Protein AF-A0A8X7PJ16-F1 (afdb_monomer_lite)

Organism: Brassica carinata (NCBI:txid52824)

Secondary structure (DSSP, 8-state):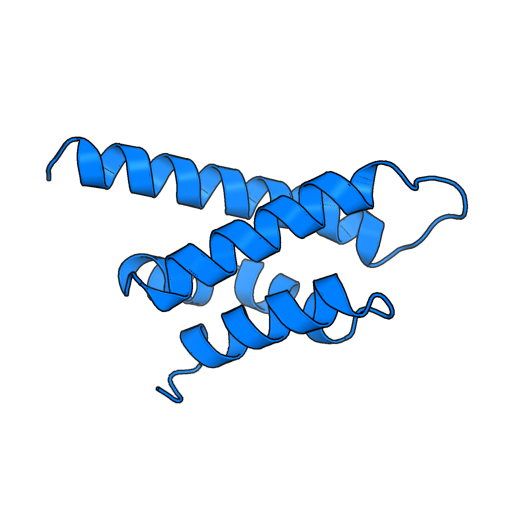
--HHHHHHHHHHHHHHHHHHHHHHHHTS--TT-TTSHHHHHHHHHHHHHHHHH-HHHHHHHHHSTHHHHHHHHTT-SSHHHHHHHHHHHHHHHT--

Sequence (96 aa):
MNLISHFAYFVMQTLLKLVSDCSAVALNPSKKETASESPLKVALFSLAKMCSNRQICRQFVKSSELFWVIARLNHSPETNIAHYASVIAAKVGGDS

pLDDT: mean 80.69, std 12.55, range [43.12, 93.0]

Foldseek 3Di:
DDPVVVVVVVLLVVLLVLLVVLLVCQLPPDPDDPPSVVSNLVSLVVLLVCLVVDPVSLVVCLPDPVLVSLVSQLPGPDPSSVVSSVSSNCSNVPVD

Structure (mmCIF, N/CA/C/O backbone):
data_AF-A0A8X7PJ16-F1
#
_entry.id   AF-A0A8X7PJ16-F1
#
loop_
_atom_site.group_PDB
_atom_site.id
_atom_site.type_symbol
_atom_site.label_atom_id
_atom_site.label_alt_id
_atom_site.label_comp_id
_atom_site.label_asym_id
_atom_site.label_entity_id
_atom_site.label_seq_id
_atom_site.pdbx_PDB_ins_code
_atom_site.Cartn_x
_atom_site.Cartn_y
_atom_site.Cartn_z
_atom_site.occupancy
_atom_site.B_iso_or_equiv
_atom_site.auth_seq_id
_atom_site.auth_comp_id
_atom_site.auth_asym_id
_atom_site.auth_atom_id
_atom_site.pdbx_PDB_model_num
ATOM 1 N N . MET A 1 1 ? 23.206 6.196 -13.247 1.00 56.59 1 MET A N 1
ATOM 2 C CA . MET A 1 1 ? 21.819 6.362 -12.742 1.00 56.59 1 MET A CA 1
ATOM 3 C C . MET A 1 1 ? 21.532 7.861 -12.657 1.00 56.59 1 MET A C 1
ATOM 5 O O . MET A 1 1 ? 22.391 8.576 -12.170 1.00 56.59 1 MET A O 1
ATOM 9 N N . ASN A 1 2 ? 20.415 8.354 -13.209 1.00 71.19 2 ASN A N 1
ATOM 10 C CA . ASN A 1 2 ? 20.105 9.796 -13.311 1.00 71.19 2 ASN A CA 1
ATOM 11 C C . ASN A 1 2 ? 19.488 10.331 -11.994 1.00 71.19 2 ASN A C 1
ATOM 13 O O . ASN A 1 2 ? 18.787 9.594 -11.299 1.00 71.19 2 ASN A O 1
ATOM 17 N N . LEU A 1 3 ? 19.712 11.609 -11.670 1.00 70.25 3 LEU A N 1
ATOM 18 C CA . LEU A 1 3 ? 19.135 12.351 -10.540 1.00 70.25 3 LEU A CA 1
ATOM 19 C C . LEU A 1 3 ? 17.607 12.190 -10.420 1.00 70.25 3 LEU A C 1
ATOM 21 O O . LEU A 1 3 ? 17.094 12.034 -9.315 1.00 70.25 3 LEU A O 1
ATOM 25 N N . ILE A 1 4 ? 16.884 12.128 -11.544 1.00 71.50 4 ILE A N 1
ATOM 26 C CA . ILE A 1 4 ? 15.425 11.894 -11.569 1.00 71.50 4 ILE A CA 1
ATOM 27 C C . ILE A 1 4 ? 15.064 10.523 -10.971 1.00 71.50 4 ILE A C 1
ATOM 29 O O . ILE A 1 4 ? 14.067 10.385 -10.259 1.00 71.50 4 ILE A O 1
ATOM 33 N N . SER A 1 5 ? 15.879 9.498 -11.232 1.00 73.00 5 SER A N 1
ATOM 34 C CA . SER A 1 5 ? 15.700 8.163 -10.655 1.00 73.00 5 SER A CA 1
ATOM 35 C C . SER A 1 5 ? 15.994 8.161 -9.155 1.00 73.00 5 SER A C 1
ATOM 37 O O . SER A 1 5 ? 15.293 7.484 -8.409 1.00 73.00 5 SER A O 1
ATOM 39 N N . HIS A 1 6 ? 16.983 8.942 -8.711 1.00 79.25 6 HIS A N 1
ATOM 40 C CA . HIS A 1 6 ? 17.348 9.055 -7.298 1.00 79.25 6 HIS A CA 1
ATOM 41 C C . HIS A 1 6 ? 16.275 9.795 -6.487 1.00 79.25 6 HIS A C 1
ATOM 43 O O . HIS A 1 6 ? 15.852 9.317 -5.437 1.00 79.25 6 HIS A O 1
ATOM 49 N N . PHE A 1 7 ? 15.750 10.901 -7.020 1.00 79.69 7 PHE A N 1
ATOM 50 C CA . PHE A 1 7 ? 14.634 11.617 -6.404 1.00 79.69 7 PHE A CA 1
ATOM 51 C C . PHE A 1 7 ? 13.375 10.745 -6.325 1.00 79.69 7 PHE A C 1
ATOM 53 O O . PHE A 1 7 ? 12.744 10.654 -5.277 1.00 79.69 7 PHE A O 1
ATOM 60 N N . ALA A 1 8 ? 13.035 10.032 -7.403 1.00 78.75 8 ALA A N 1
ATOM 61 C CA . ALA A 1 8 ? 11.893 9.122 -7.389 1.00 78.75 8 ALA A CA 1
ATOM 62 C C . ALA A 1 8 ? 12.061 7.971 -6.385 1.00 78.75 8 ALA A C 1
ATOM 64 O O . ALA A 1 8 ? 11.083 7.552 -5.773 1.00 78.75 8 ALA A O 1
ATOM 65 N N . TYR A 1 9 ? 13.284 7.471 -6.206 1.00 82.00 9 TYR A N 1
ATOM 66 C CA . TYR A 1 9 ? 13.593 6.469 -5.192 1.00 82.00 9 TYR A CA 1
ATOM 67 C C . TYR A 1 9 ? 13.419 7.016 -3.771 1.00 82.00 9 TYR A C 1
ATOM 69 O O . TYR A 1 9 ? 12.805 6.357 -2.936 1.00 82.00 9 TYR A O 1
ATOM 77 N N . PHE A 1 10 ? 13.883 8.239 -3.511 1.00 85.62 10 PHE A N 1
ATOM 78 C CA . PHE A 1 10 ? 13.678 8.899 -2.224 1.00 85.62 10 PHE A CA 1
ATOM 79 C C . PHE A 1 10 ? 12.187 9.071 -1.909 1.00 85.62 10 PHE A C 1
ATOM 81 O O . PHE A 1 10 ? 11.731 8.640 -0.855 1.00 85.62 10 PHE A O 1
ATOM 88 N N . VAL A 1 11 ? 11.404 9.591 -2.862 1.00 86.81 11 VAL A N 1
ATOM 89 C CA . VAL A 1 11 ? 9.948 9.751 -2.702 1.00 86.81 11 VAL A CA 1
ATOM 90 C C . VAL A 1 11 ? 9.275 8.410 -2.401 1.00 86.81 11 VAL A C 1
ATOM 92 O O . VAL A 1 11 ? 8.470 8.326 -1.478 1.00 86.81 11 VAL A O 1
ATOM 95 N N . MET A 1 12 ? 9.639 7.345 -3.122 1.00 86.75 12 MET A N 1
ATOM 96 C CA . MET A 1 12 ? 9.152 5.988 -2.850 1.00 86.75 12 MET A CA 1
ATOM 97 C C . MET A 1 12 ? 9.436 5.555 -1.411 1.00 86.75 12 MET A C 1
ATOM 99 O O . MET A 1 12 ? 8.521 5.127 -0.713 1.00 86.75 12 MET A O 1
ATOM 103 N N . GLN A 1 13 ? 10.685 5.677 -0.955 1.00 86.50 13 GLN A N 1
ATOM 104 C CA . GLN A 1 13 ? 11.058 5.288 0.404 1.00 86.50 13 GLN A CA 1
ATOM 105 C C . GLN A 1 13 ? 10.296 6.086 1.464 1.00 86.50 13 GLN A C 1
ATOM 107 O O . GLN A 1 13 ? 9.806 5.503 2.430 1.00 86.50 13 GLN A O 1
ATOM 112 N N . THR A 1 14 ? 10.155 7.400 1.277 1.00 90.12 14 THR A N 1
ATOM 113 C CA . THR A 1 14 ? 9.412 8.262 2.201 1.00 90.12 14 THR A CA 1
ATOM 114 C C . THR A 1 14 ? 7.940 7.867 2.277 1.00 90.12 14 THR A C 1
ATOM 116 O O . THR A 1 14 ? 7.408 7.720 3.376 1.00 90.12 14 THR A O 1
ATOM 119 N N . LEU A 1 15 ? 7.286 7.643 1.131 1.00 89.00 15 LEU A N 1
ATOM 120 C CA . LEU A 1 15 ? 5.884 7.219 1.085 1.00 89.00 15 LEU A CA 1
ATOM 121 C C . LEU A 1 15 ? 5.682 5.871 1.780 1.00 89.00 15 LEU A C 1
ATOM 123 O O . LEU A 1 15 ? 4.733 5.701 2.538 1.00 89.00 15 LEU A O 1
ATOM 127 N N . LEU A 1 16 ? 6.589 4.925 1.551 1.00 84.75 16 LEU A N 1
ATOM 128 C CA . LEU A 1 16 ? 6.536 3.602 2.164 1.00 84.75 16 LEU A CA 1
ATOM 129 C C . LEU A 1 16 ? 6.713 3.661 3.679 1.00 84.75 16 LEU A C 1
ATOM 131 O O . LEU A 1 16 ? 5.956 3.022 4.408 1.00 84.75 16 LEU A O 1
ATOM 135 N N . LYS A 1 17 ? 7.663 4.467 4.157 1.00 86.75 17 LYS A N 1
ATOM 136 C CA . LYS A 1 17 ? 7.854 4.686 5.590 1.00 86.75 17 LYS A CA 1
ATOM 137 C C . LYS A 1 17 ? 6.605 5.299 6.224 1.00 86.75 17 LYS A C 1
ATOM 139 O O . LYS A 1 17 ? 6.140 4.793 7.236 1.00 86.75 17 LYS A O 1
ATOM 144 N N . LEU A 1 18 ? 6.002 6.294 5.573 1.00 87.00 18 LEU A N 1
ATOM 145 C CA . LEU A 1 18 ? 4.76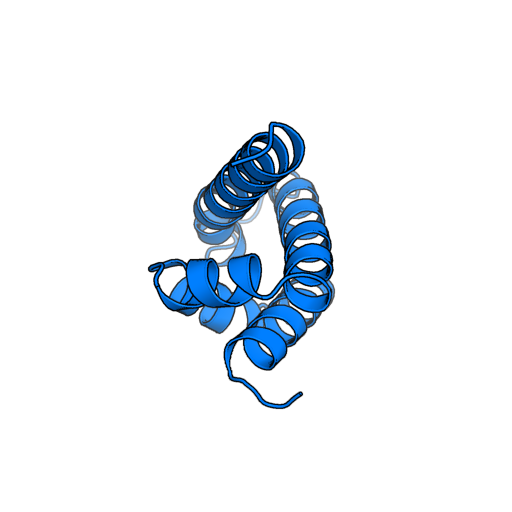4 6.915 6.047 1.00 87.00 18 LEU A CA 1
ATOM 146 C C . LEU A 1 18 ? 3.590 5.921 6.101 1.00 87.00 18 LEU A C 1
ATOM 148 O O . LEU A 1 18 ? 2.846 5.911 7.078 1.00 87.00 18 LEU A O 1
ATOM 152 N N . VAL A 1 19 ? 3.438 5.051 5.093 1.00 87.38 19 VAL A N 1
ATOM 153 C CA . VAL A 1 19 ? 2.429 3.976 5.123 1.00 87.38 19 VAL A CA 1
ATOM 154 C C . VAL A 1 19 ? 2.678 3.038 6.301 1.00 87.38 19 VAL A C 1
ATOM 156 O O . VAL A 1 19 ? 1.735 2.715 7.017 1.00 87.38 19 VAL A O 1
ATOM 159 N N . SER A 1 20 ? 3.926 2.625 6.529 1.00 85.31 20 SER A N 1
ATOM 160 C CA . SER A 1 20 ? 4.284 1.766 7.661 1.00 85.31 20 SER A CA 1
ATOM 161 C C . SER A 1 20 ? 3.921 2.421 8.995 1.00 85.31 20 SER A C 1
ATOM 163 O O . SER A 1 20 ? 3.173 1.834 9.778 1.00 85.31 20 SER A O 1
ATOM 165 N N . ASP A 1 21 ? 4.371 3.657 9.212 1.00 84.25 21 ASP A N 1
ATOM 166 C CA . ASP A 1 21 ? 4.194 4.387 10.468 1.00 84.25 21 ASP A CA 1
ATOM 167 C C . ASP A 1 21 ? 2.703 4.659 10.763 1.00 84.25 21 ASP A C 1
ATOM 169 O O . ASP A 1 21 ? 2.244 4.469 11.889 1.00 84.25 21 ASP A O 1
ATOM 173 N N . CYS A 1 22 ? 1.904 5.021 9.749 1.00 82.19 22 CYS A N 1
ATOM 174 C CA . CYS A 1 22 ? 0.473 5.299 9.927 1.00 82.19 22 CYS A CA 1
ATOM 175 C C . CYS A 1 22 ? -0.421 4.044 9.901 1.00 82.19 22 CYS A C 1
ATOM 177 O O . CYS A 1 22 ? -1.540 4.079 10.418 1.00 82.19 22 CYS A O 1
ATOM 179 N N . SER A 1 23 ? 0.035 2.926 9.325 1.00 78.19 23 SER A N 1
ATOM 180 C CA . SER A 1 23 ? -0.769 1.695 9.240 1.00 78.19 23 SER A CA 1
ATOM 181 C C . SER A 1 23 ? -1.083 1.092 10.608 1.00 78.19 23 SER A C 1
ATOM 183 O O . SER A 1 23 ? -2.178 0.567 10.799 1.00 78.19 23 SER A O 1
ATOM 185 N N . ALA A 1 24 ? -0.171 1.206 11.579 1.00 74.88 24 ALA A N 1
ATOM 186 C CA . ALA A 1 24 ? -0.390 0.717 12.939 1.00 74.88 24 ALA A CA 1
ATOM 187 C C . ALA A 1 24 ? -1.592 1.401 13.610 1.00 74.88 24 ALA A C 1
ATOM 189 O O . ALA A 1 24 ? -2.341 0.746 14.338 1.00 74.88 24 ALA A O 1
ATOM 190 N N . VAL A 1 25 ? -1.793 2.689 13.309 1.00 69.44 25 VAL A N 1
ATOM 191 C CA . VAL A 1 25 ? -2.907 3.505 13.809 1.00 69.44 25 VAL A CA 1
ATOM 192 C C . VAL A 1 25 ? -4.200 3.174 13.063 1.00 69.44 25 VAL A C 1
ATOM 194 O O . VAL A 1 25 ? -5.228 2.942 13.688 1.00 69.44 25 VAL A O 1
ATOM 197 N N . ALA A 1 26 ? -4.149 3.060 11.732 1.00 67.25 26 ALA A N 1
ATOM 198 C CA . ALA A 1 26 ? -5.325 2.711 10.929 1.00 67.25 26 ALA A CA 1
ATOM 199 C C . ALA A 1 26 ? -5.850 1.288 11.203 1.00 67.25 26 ALA A C 1
ATOM 201 O O . ALA A 1 26 ? -7.051 1.041 11.128 1.00 67.25 26 ALA A O 1
ATOM 202 N N . LEU A 1 27 ? -4.958 0.344 11.522 1.00 65.56 27 LEU A N 1
ATOM 203 C CA . LEU A 1 27 ? -5.310 -1.045 11.836 1.00 65.56 27 LEU A CA 1
ATOM 204 C C . LEU A 1 27 ? -5.724 -1.247 13.303 1.00 65.56 27 LEU A C 1
ATOM 206 O O . LEU A 1 27 ? -6.280 -2.294 13.625 1.00 65.56 27 LEU A O 1
ATOM 210 N N . ASN A 1 28 ? -5.483 -0.264 14.176 1.00 66.69 28 ASN A N 1
ATOM 211 C CA . ASN A 1 28 ? -5.925 -0.261 15.571 1.00 66.69 28 ASN A CA 1
ATOM 212 C C . ASN A 1 28 ? -6.592 1.084 15.891 1.00 66.69 28 ASN A C 1
ATOM 214 O O . ASN A 1 28 ? -5.955 1.956 16.489 1.00 66.69 28 ASN A O 1
ATOM 218 N N . PRO A 1 29 ? -7.868 1.275 15.511 1.00 58.12 29 PRO A N 1
ATOM 219 C CA . PRO A 1 29 ? -8.566 2.530 15.742 1.00 58.12 29 PRO A CA 1
ATOM 220 C C . PRO A 1 29 ? -8.861 2.706 17.240 1.00 58.12 29 PRO A C 1
ATOM 222 O O . PRO A 1 29 ? -9.938 2.369 17.734 1.00 58.12 29 PRO A O 1
ATOM 225 N N . SER A 1 30 ? -7.898 3.233 18.000 1.00 56.81 30 SER A N 1
ATOM 226 C CA . SER A 1 30 ? -8.177 3.775 19.329 1.00 56.81 30 SER A CA 1
ATOM 227 C C . SER A 1 30 ? -8.915 5.103 19.149 1.00 56.81 30 SER A C 1
ATOM 229 O O . SER A 1 30 ? -8.527 5.932 18.329 1.00 56.81 30 SER A O 1
ATOM 231 N N . LYS A 1 31 ? -10.027 5.266 19.873 1.00 54.12 31 LYS A N 1
ATOM 232 C CA . LYS A 1 31 ? -11.202 6.125 19.597 1.00 54.12 31 LYS A CA 1
ATOM 233 C C . LYS A 1 31 ? -11.004 7.650 19.397 1.00 54.12 31 LYS A C 1
ATOM 235 O O . LYS A 1 31 ? -11.971 8.384 19.583 1.00 54.12 31 LYS A O 1
ATOM 240 N N . LYS A 1 32 ? -9.828 8.188 19.055 1.00 50.53 32 LYS A N 1
ATOM 241 C CA . LYS A 1 32 ? -9.617 9.649 19.083 1.00 50.53 32 LYS A CA 1
ATOM 242 C C . LYS A 1 32 ? -8.671 10.287 18.066 1.00 50.53 32 LYS A C 1
ATOM 244 O O . LYS A 1 32 ? -8.396 11.471 18.228 1.00 50.53 32 LYS A O 1
ATOM 249 N N . GLU A 1 33 ? -8.215 9.600 17.021 1.00 50.72 33 GLU A N 1
ATOM 250 C CA . GLU A 1 33 ? -7.228 10.207 16.114 1.00 50.72 33 GLU A CA 1
ATOM 251 C C . GLU A 1 33 ? -7.664 10.223 14.647 1.00 50.72 33 GLU A C 1
ATOM 253 O O . GLU A 1 33 ? -7.249 9.415 13.828 1.00 50.72 33 GLU A O 1
ATOM 258 N N . THR A 1 34 ? -8.473 11.224 14.304 1.00 52.88 34 THR A N 1
ATOM 259 C CA . THR A 1 34 ? -8.839 11.597 12.926 1.00 52.88 34 THR A CA 1
ATOM 260 C C . THR A 1 34 ? -7.682 12.247 12.142 1.00 52.88 34 THR A C 1
ATOM 262 O O . THR A 1 34 ? -7.839 12.583 10.970 1.00 52.88 34 THR A O 1
ATOM 265 N N . ALA A 1 35 ? -6.507 12.434 12.760 1.00 50.56 35 ALA A N 1
ATOM 266 C CA . ALA A 1 35 ? -5.359 13.124 12.164 1.00 50.56 35 ALA A CA 1
ATOM 267 C C . ALA A 1 35 ? -4.440 12.211 11.326 1.00 50.56 35 ALA A C 1
ATOM 269 O O . ALA A 1 35 ? -3.841 12.677 10.357 1.00 50.56 35 ALA A O 1
ATOM 270 N N . SER A 1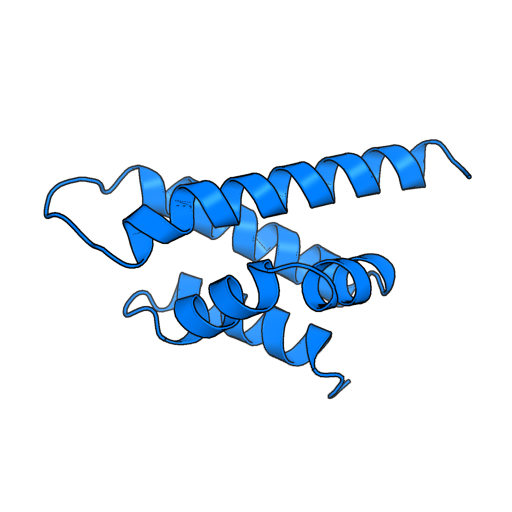 36 ? -4.347 10.916 11.649 1.00 52.34 36 SER A N 1
ATOM 271 C CA . SER A 1 36 ? -3.481 9.942 10.954 1.00 52.34 36 SER A CA 1
ATOM 272 C C . SER A 1 36 ? -4.077 9.415 9.639 1.00 52.34 36 SER A C 1
ATOM 274 O O . SER A 1 36 ? -3.361 8.896 8.778 1.00 52.34 36 SER A O 1
ATOM 276 N N . GLU A 1 37 ? -5.382 9.609 9.439 1.00 57.62 37 GLU A N 1
ATOM 277 C CA . GLU A 1 37 ? -6.101 9.148 8.253 1.00 57.62 37 GLU A CA 1
ATOM 278 C C . GLU A 1 37 ? -5.752 9.956 6.994 1.00 57.62 37 GLU A C 1
ATOM 280 O O . GLU A 1 37 ? -5.726 9.405 5.893 1.00 57.62 37 GLU A O 1
ATOM 285 N N . SER A 1 38 ? -5.463 11.256 7.135 1.00 74.06 38 SER A N 1
ATOM 286 C CA . SER A 1 38 ? -5.148 12.134 5.998 1.00 74.06 38 SER A CA 1
ATOM 287 C C . SER A 1 38 ? -3.759 11.839 5.394 1.00 74.06 38 SER A C 1
ATOM 289 O O . SER A 1 38 ? -3.670 11.645 4.178 1.00 74.06 38 SER A O 1
ATOM 291 N N . PRO A 1 39 ? -2.681 11.683 6.196 1.00 81.56 39 PRO A N 1
ATOM 292 C CA . PRO A 1 39 ? -1.357 11.316 5.686 1.00 81.56 39 PRO A CA 1
ATOM 293 C C . PRO A 1 39 ? -1.305 9.921 5.055 1.00 81.56 39 PRO A C 1
ATOM 295 O O . PRO A 1 39 ? -0.719 9.763 3.985 1.00 81.56 39 PRO A O 1
ATOM 298 N N . LEU A 1 40 ? -1.954 8.917 5.664 1.00 86.12 40 LEU A N 1
ATOM 299 C CA . LEU A 1 40 ? -1.969 7.554 5.125 1.00 86.12 40 LEU A CA 1
ATOM 300 C C . LEU A 1 40 ? -2.687 7.489 3.773 1.00 86.12 40 LEU A C 1
ATOM 302 O O . LEU A 1 40 ? -2.178 6.876 2.835 1.00 86.12 40 LEU A O 1
ATOM 306 N N . LYS A 1 41 ? -3.839 8.160 3.644 1.00 86.81 41 LYS A N 1
ATOM 307 C CA . LYS A 1 41 ? -4.583 8.231 2.378 1.00 86.81 41 LYS A CA 1
ATOM 308 C C . LYS A 1 41 ? -3.762 8.897 1.277 1.00 86.81 41 LYS A C 1
ATOM 310 O O . LYS A 1 41 ? -3.691 8.360 0.172 1.00 86.81 41 LYS A O 1
ATOM 315 N N . VAL A 1 42 ? -3.092 10.014 1.575 1.00 88.88 42 VAL A N 1
ATOM 316 C CA . VAL A 1 42 ? -2.199 10.690 0.617 1.00 88.88 42 VAL A CA 1
ATOM 317 C C . VAL A 1 42 ? -1.028 9.788 0.225 1.00 88.88 42 VAL A C 1
ATOM 319 O O . VAL A 1 42 ? -0.680 9.712 -0.958 1.00 88.88 42 VAL A O 1
ATOM 322 N N . ALA A 1 43 ? -0.448 9.067 1.187 1.00 91.69 43 ALA A N 1
ATOM 323 C CA . ALA A 1 43 ? 0.659 8.157 0.934 1.00 91.69 43 ALA A CA 1
ATOM 324 C C . ALA A 1 43 ? 0.244 6.992 0.025 1.00 91.69 43 ALA A C 1
ATOM 326 O O . ALA A 1 43 ? 0.903 6.731 -0.982 1.00 91.69 43 ALA A O 1
ATOM 327 N N . LEU A 1 44 ? -0.884 6.344 0.331 1.00 91.38 44 LEU A N 1
ATOM 328 C CA . LEU A 1 44 ? -1.437 5.240 -0.456 1.00 91.38 44 LEU A CA 1
ATOM 329 C C . LEU A 1 44 ? -1.849 5.686 -1.860 1.00 91.38 44 LEU A C 1
ATOM 331 O O . LEU A 1 44 ? -1.494 5.021 -2.831 1.00 91.38 44 LEU A O 1
ATOM 335 N N . PHE A 1 45 ? -2.528 6.828 -1.992 1.00 91.25 45 PHE A N 1
ATOM 336 C CA . PHE A 1 45 ? -2.873 7.397 -3.296 1.00 91.25 45 PHE A CA 1
ATOM 337 C C . PHE A 1 45 ? -1.620 7.636 -4.150 1.00 91.25 45 PHE A C 1
ATOM 339 O O . PHE A 1 45 ? -1.546 7.206 -5.307 1.00 91.25 45 PHE A O 1
ATOM 346 N N . SER A 1 46 ? -0.608 8.282 -3.566 1.00 92.19 46 SER A N 1
ATOM 347 C CA . SER A 1 46 ? 0.645 8.595 -4.256 1.00 92.19 46 SER A CA 1
ATOM 348 C C . SER A 1 46 ? 1.385 7.319 -4.664 1.00 92.19 46 SER A C 1
ATOM 350 O O . SER A 1 46 ? 1.806 7.181 -5.815 1.00 92.19 46 SER A O 1
ATOM 352 N N . LEU A 1 47 ? 1.476 6.343 -3.758 1.00 91.00 47 LEU A N 1
ATOM 353 C CA . LEU A 1 47 ? 2.127 5.060 -4.008 1.00 91.00 47 LEU A CA 1
ATOM 354 C C . LEU A 1 47 ? 1.397 4.248 -5.089 1.00 91.00 47 LEU A C 1
ATOM 3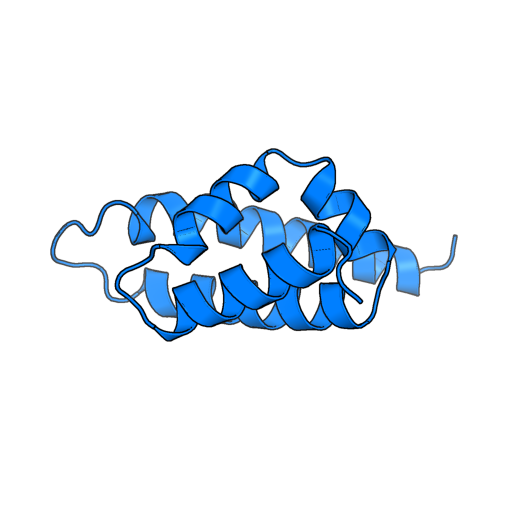56 O O . LEU A 1 47 ? 2.043 3.706 -5.986 1.00 91.00 47 LEU A O 1
ATOM 360 N N . ALA A 1 48 ? 0.061 4.236 -5.085 1.00 91.62 48 ALA A N 1
ATOM 361 C CA . ALA A 1 48 ? -0.752 3.605 -6.125 1.00 91.62 48 ALA A CA 1
ATOM 362 C C . ALA A 1 48 ? -0.468 4.204 -7.512 1.00 91.62 48 ALA A C 1
ATOM 364 O O . ALA A 1 48 ? -0.297 3.473 -8.496 1.00 91.62 48 ALA A O 1
ATOM 365 N N . LYS A 1 49 ? -0.342 5.536 -7.605 1.00 91.06 49 LYS A N 1
ATOM 366 C CA . LYS A 1 49 ? 0.029 6.219 -8.854 1.00 91.06 49 LYS A CA 1
ATOM 367 C C . LYS A 1 49 ? 1.447 5.874 -9.291 1.00 91.06 49 LYS A C 1
ATOM 369 O O . LYS A 1 49 ? 1.666 5.616 -10.476 1.00 91.06 49 LYS A O 1
ATOM 374 N N . MET A 1 50 ? 2.403 5.801 -8.369 1.00 89.31 50 MET A N 1
ATOM 375 C CA . MET A 1 50 ? 3.768 5.389 -8.704 1.00 89.31 50 MET A CA 1
ATOM 376 C C . MET A 1 50 ? 3.824 3.936 -9.193 1.00 89.31 50 MET A C 1
ATOM 378 O O . MET A 1 50 ? 4.461 3.667 -10.210 1.00 89.31 50 MET A O 1
ATOM 382 N N . CYS A 1 51 ? 3.106 3.017 -8.546 1.00 90.31 51 CYS A N 1
ATOM 383 C CA . CYS A 1 51 ? 3.097 1.595 -8.904 1.00 90.31 51 CYS A CA 1
ATOM 384 C C . CYS A 1 51 ? 2.311 1.289 -10.180 1.00 90.31 51 CYS A C 1
ATOM 386 O O . CYS A 1 51 ? 2.625 0.318 -10.870 1.00 90.31 51 CYS A O 1
ATOM 388 N N . SER A 1 52 ? 1.372 2.157 -10.555 1.00 88.44 52 SER A N 1
ATOM 389 C CA . SER A 1 52 ? 0.721 2.108 -11.868 1.00 88.44 52 SER A CA 1
ATOM 390 C C . SER A 1 52 ? 1.697 2.446 -12.999 1.00 88.44 52 SER A C 1
ATOM 392 O O . SER A 1 52 ? 1.689 1.791 -14.035 1.00 88.44 52 SER A O 1
ATOM 394 N N . ASN A 1 53 ? 2.584 3.423 -12.788 1.00 85.62 53 ASN A N 1
ATOM 395 C CA . ASN A 1 53 ? 3.435 3.966 -13.852 1.00 85.62 53 ASN A CA 1
ATOM 396 C C . ASN A 1 53 ? 4.859 3.391 -13.885 1.00 85.62 53 ASN A C 1
ATOM 398 O O . ASN A 1 53 ? 5.555 3.539 -14.887 1.00 85.62 53 ASN A O 1
ATOM 402 N N . ARG A 1 54 ? 5.345 2.783 -12.794 1.00 84.12 54 ARG A N 1
ATOM 403 C CA . ARG A 1 54 ? 6.764 2.420 -12.658 1.00 84.12 54 ARG A CA 1
ATOM 404 C C . ARG A 1 54 ? 6.957 0.993 -12.154 1.00 84.12 54 ARG A C 1
ATOM 406 O O . ARG A 1 54 ? 6.614 0.674 -11.019 1.00 84.12 54 ARG A O 1
ATOM 413 N N . GLN A 1 55 ? 7.634 0.166 -12.954 1.00 84.69 55 GLN A N 1
ATOM 414 C CA . GLN A 1 55 ? 7.993 -1.211 -12.584 1.00 84.69 55 GLN A CA 1
ATOM 415 C C . GLN A 1 55 ? 8.853 -1.282 -11.314 1.00 84.69 55 GLN A C 1
ATOM 417 O O . GLN A 1 55 ? 8.680 -2.191 -10.505 1.00 84.69 55 GLN A O 1
ATOM 422 N N . ILE A 1 56 ? 9.740 -0.305 -11.107 1.00 84.25 56 ILE A N 1
ATOM 423 C CA . ILE A 1 56 ? 10.594 -0.254 -9.914 1.00 84.25 56 ILE A CA 1
ATOM 424 C C . ILE A 1 56 ? 9.780 -0.094 -8.622 1.00 84.25 56 ILE A C 1
ATOM 426 O O . ILE A 1 56 ? 10.151 -0.671 -7.608 1.00 84.25 56 ILE A O 1
ATOM 430 N N . CYS A 1 57 ? 8.633 0.602 -8.667 1.00 89.00 57 CYS A N 1
ATOM 431 C CA . CYS A 1 57 ? 7.722 0.697 -7.522 1.00 89.00 57 CYS A CA 1
ATOM 432 C C . CYS A 1 57 ? 7.174 -0.679 -7.154 1.00 89.00 57 CYS A C 1
ATOM 434 O O . CYS A 1 57 ? 7.254 -1.089 -5.999 1.00 89.00 57 CYS A O 1
ATOM 436 N N . ARG A 1 58 ? 6.691 -1.424 -8.157 1.00 88.88 58 ARG A N 1
ATOM 437 C CA . ARG A 1 58 ? 6.109 -2.755 -7.960 1.00 88.88 58 ARG A CA 1
ATOM 438 C C . ARG A 1 58 ? 7.107 -3.729 -7.342 1.00 88.88 58 ARG A C 1
ATOM 440 O O . ARG A 1 58 ? 6.773 -4.409 -6.379 1.00 88.88 58 ARG A O 1
ATOM 447 N N . GLN A 1 59 ? 8.332 -3.759 -7.870 1.00 87.44 59 GLN A N 1
ATOM 448 C CA . GLN A 1 59 ? 9.393 -4.632 -7.360 1.00 87.44 59 GLN A CA 1
ATOM 449 C C . GLN A 1 59 ? 9.771 -4.277 -5.921 1.00 87.44 59 GLN A C 1
ATOM 451 O O . GLN A 1 59 ? 9.860 -5.165 -5.082 1.00 87.44 59 GLN A O 1
ATOM 456 N N . PHE A 1 60 ? 9.910 -2.984 -5.619 1.00 86.06 60 PHE A N 1
ATOM 457 C CA . PHE A 1 60 ? 10.291 -2.533 -4.285 1.00 86.06 60 PHE A CA 1
ATOM 458 C C . PHE A 1 60 ? 9.222 -2.850 -3.230 1.00 86.06 60 PHE A C 1
ATOM 460 O O . PHE A 1 60 ? 9.552 -3.327 -2.145 1.00 86.06 60 PHE A O 1
ATOM 467 N N . VAL A 1 61 ? 7.939 -2.644 -3.555 1.00 87.62 61 VAL A N 1
ATOM 468 C CA . VAL A 1 61 ? 6.827 -3.030 -2.669 1.00 87.62 61 VAL A CA 1
ATOM 469 C C . VAL A 1 61 ? 6.804 -4.545 -2.467 1.00 87.62 61 VAL A C 1
ATOM 471 O O . VAL A 1 61 ? 6.659 -4.991 -1.335 1.00 87.62 61 VAL A O 1
ATOM 474 N N . LYS A 1 62 ? 7.002 -5.335 -3.533 1.00 88.50 62 LYS A N 1
ATOM 475 C CA . LYS A 1 62 ? 7.013 -6.806 -3.469 1.00 88.50 62 LYS A CA 1
ATOM 476 C C . LYS A 1 62 ? 8.134 -7.362 -2.590 1.00 88.50 62 LYS A C 1
ATOM 478 O O . LYS A 1 62 ? 7.922 -8.347 -1.895 1.00 88.50 62 LYS A O 1
ATOM 483 N N . SER A 1 63 ? 9.318 -6.752 -2.637 1.00 85.19 63 SER A N 1
ATOM 484 C CA . SER A 1 63 ? 10.477 -7.164 -1.833 1.00 85.19 63 SER A CA 1
ATOM 485 C C . SER A 1 63 ? 10.437 -6.666 -0.387 1.00 85.19 63 SER A C 1
ATOM 487 O O . SER A 1 63 ? 11.288 -7.048 0.409 1.00 85.19 63 SER A O 1
ATOM 489 N N . SER A 1 64 ? 9.507 -5.769 -0.056 1.00 83.50 64 SER A N 1
ATOM 490 C CA . SER A 1 64 ? 9.412 -5.141 1.259 1.00 83.50 64 SER A CA 1
ATOM 491 C C . SER A 1 64 ? 8.359 -5.830 2.127 1.00 83.50 64 SER A C 1
ATOM 493 O O . SER A 1 64 ? 7.333 -6.298 1.636 1.00 83.50 64 SER A O 1
ATOM 495 N N . GLU A 1 65 ? 8.554 -5.793 3.446 1.00 80.94 65 GLU A N 1
ATOM 496 C CA . GLU A 1 65 ? 7.545 -6.207 4.433 1.00 80.94 65 GLU A CA 1
ATOM 497 C C . GLU A 1 65 ? 6.230 -5.414 4.309 1.00 80.94 65 GLU A C 1
ATOM 499 O O . GLU A 1 65 ? 5.170 -5.870 4.742 1.00 80.94 65 GLU A O 1
ATOM 504 N N . LEU A 1 66 ? 6.268 -4.260 3.631 1.00 81.69 66 LEU A N 1
ATOM 505 C CA . LEU A 1 66 ? 5.087 -3.477 3.282 1.00 81.69 66 LEU A CA 1
ATOM 506 C C . LEU A 1 66 ? 4.076 -4.223 2.421 1.00 81.69 66 LEU A C 1
ATOM 508 O O . LEU A 1 66 ? 2.904 -3.860 2.466 1.00 81.69 66 LEU A O 1
ATOM 512 N N . PHE A 1 67 ? 4.469 -5.254 1.671 1.00 85.62 67 PHE A N 1
ATOM 513 C CA . PHE A 1 67 ? 3.504 -6.065 0.932 1.00 85.62 67 PHE A CA 1
ATOM 514 C C . PHE A 1 67 ? 2.406 -6.612 1.860 1.00 85.62 67 PHE A C 1
ATOM 516 O O . PHE A 1 67 ? 1.217 -6.495 1.561 1.00 85.62 67 PHE A O 1
ATOM 523 N N . TRP A 1 68 ? 2.795 -7.108 3.038 1.00 85.88 68 TRP A N 1
ATOM 524 C CA . TRP A 1 68 ? 1.860 -7.606 4.046 1.00 85.88 68 TRP A CA 1
ATOM 525 C C . TRP A 1 68 ? 1.032 -6.487 4.678 1.00 85.88 68 TRP A C 1
ATOM 527 O O . TRP A 1 68 ? -0.154 -6.670 4.945 1.00 85.88 68 TRP A O 1
ATOM 537 N N . VAL A 1 69 ? 1.626 -5.309 4.877 1.00 88.88 69 VAL A N 1
ATOM 538 C CA . VAL A 1 69 ? 0.910 -4.128 5.385 1.00 88.88 69 VAL A CA 1
ATOM 539 C C . VAL A 1 69 ? -0.169 -3.682 4.398 1.00 88.88 69 VAL A C 1
ATOM 541 O O . VAL A 1 69 ? -1.314 -3.485 4.795 1.00 88.88 69 VAL A O 1
ATOM 544 N N . ILE A 1 70 ? 0.159 -3.588 3.107 1.00 89.50 70 ILE A N 1
ATOM 545 C CA . ILE A 1 70 ? -0.794 -3.257 2.041 1.00 89.50 70 ILE A CA 1
ATOM 546 C C . ILE A 1 70 ? -1.906 -4.309 1.963 1.00 89.50 70 ILE A C 1
ATOM 548 O O . ILE A 1 70 ? -3.078 -3.945 1.892 1.00 89.50 70 ILE A O 1
ATOM 552 N N . ALA A 1 71 ? -1.573 -5.601 2.052 1.00 88.50 71 ALA A N 1
ATOM 553 C CA . ALA A 1 71 ? -2.571 -6.669 2.078 1.00 88.50 71 ALA A CA 1
ATOM 554 C C . ALA A 1 71 ? -3.545 -6.527 3.262 1.00 88.50 71 ALA A C 1
ATOM 556 O O . ALA A 1 71 ? -4.748 -6.702 3.094 1.00 88.50 71 ALA A O 1
ATOM 557 N N . ARG A 1 72 ? -3.058 -6.139 4.448 1.00 88.88 72 ARG A N 1
ATOM 558 C CA . ARG A 1 72 ? -3.916 -5.865 5.613 1.00 88.88 72 ARG A CA 1
ATOM 559 C C . ARG A 1 72 ? -4.780 -4.620 5.425 1.00 88.88 72 ARG A C 1
ATOM 561 O O . ARG A 1 72 ? -5.962 -4.652 5.751 1.00 88.88 72 ARG A O 1
ATOM 568 N N . LEU A 1 73 ? -4.215 -3.541 4.881 1.00 88.88 73 LEU A N 1
ATOM 569 C CA . LEU A 1 73 ? -4.943 -2.296 4.608 1.00 88.88 73 LEU A CA 1
ATOM 570 C C . LEU A 1 73 ? -6.051 -2.478 3.560 1.00 88.88 73 LEU A C 1
ATOM 572 O O . LEU A 1 73 ? -7.045 -1.761 3.612 1.00 88.88 73 LEU A O 1
ATOM 576 N N . ASN A 1 74 ? -5.934 -3.465 2.668 1.00 88.62 74 ASN A N 1
ATOM 577 C CA . ASN A 1 74 ? -6.992 -3.844 1.726 1.00 88.62 74 ASN A CA 1
ATOM 578 C C . ASN A 1 74 ? -8.294 -4.285 2.425 1.00 88.62 74 ASN A C 1
ATOM 580 O O . ASN A 1 74 ? -9.374 -4.178 1.856 1.00 88.62 74 ASN A O 1
ATOM 584 N N . HIS A 1 75 ? -8.199 -4.750 3.672 1.00 86.25 75 HIS A N 1
ATOM 585 C CA . HIS A 1 75 ? -9.342 -5.122 4.509 1.00 86.25 75 HIS A CA 1
ATOM 586 C C . HIS A 1 75 ? -9.735 -4.022 5.509 1.00 86.25 75 HIS A C 1
ATOM 588 O O . HIS A 1 75 ? -10.474 -4.285 6.457 1.00 86.25 75 HIS A O 1
ATOM 594 N N . SER A 1 76 ? -9.226 -2.797 5.338 1.00 83.94 76 SER A N 1
ATOM 595 C CA . SER A 1 76 ? -9.597 -1.668 6.190 1.00 83.94 76 SER A CA 1
ATOM 596 C C . SER A 1 76 ? -11.104 -1.383 6.092 1.00 83.94 76 SER A C 1
ATOM 598 O O . SER A 1 76 ? -11.663 -1.446 4.996 1.00 83.94 76 SER A O 1
ATOM 600 N N . PRO A 1 77 ? -11.773 -1.020 7.203 1.00 79.56 77 PRO A N 1
ATOM 601 C CA . PRO A 1 77 ? -13.161 -0.563 7.165 1.00 79.56 77 PRO A CA 1
ATOM 602 C C . PRO A 1 77 ? -13.323 0.806 6.480 1.00 79.56 77 PRO A C 1
ATOM 604 O O . PRO A 1 77 ? -14.447 1.210 6.194 1.00 79.56 77 PRO A O 1
ATOM 607 N N . GLU A 1 78 ? -12.228 1.532 6.221 1.00 84.00 78 GLU A N 1
ATOM 608 C CA . GLU A 1 78 ? -12.258 2.797 5.486 1.00 84.00 78 GLU A CA 1
ATOM 609 C C . GLU A 1 78 ? -12.097 2.540 3.982 1.00 84.00 78 GLU A C 1
ATOM 611 O O . GLU A 1 78 ? -11.089 2.005 3.509 1.00 84.00 78 GLU A O 1
ATOM 616 N N . THR A 1 79 ? -13.119 2.932 3.221 1.00 84.56 79 THR A N 1
ATOM 617 C CA . THR A 1 79 ? -13.268 2.586 1.803 1.00 84.56 79 THR A CA 1
ATOM 618 C C . THR A 1 79 ? -12.124 3.088 0.921 1.00 84.56 79 THR A C 1
ATOM 620 O O . THR A 1 79 ? -11.725 2.390 -0.009 1.00 84.56 79 THR A O 1
ATOM 623 N N . ASN A 1 80 ? -11.574 4.278 1.182 1.00 87.75 80 ASN A N 1
ATOM 624 C CA . ASN A 1 80 ? -10.508 4.847 0.354 1.00 87.75 80 ASN A CA 1
ATOM 625 C C . ASN A 1 80 ? -9.170 4.149 0.613 1.00 87.75 80 ASN A C 1
ATOM 627 O O . ASN A 1 80 ? -8.433 3.865 -0.330 1.00 87.75 80 ASN A O 1
ATOM 631 N N . ILE A 1 81 ? -8.862 3.849 1.878 1.00 89.56 81 ILE A N 1
ATOM 632 C CA . ILE A 1 81 ? -7.675 3.085 2.275 1.00 89.56 81 ILE A CA 1
ATOM 633 C C . ILE A 1 81 ? -7.720 1.702 1.627 1.00 89.56 81 ILE A C 1
ATOM 635 O O . ILE A 1 81 ? -6.762 1.327 0.945 1.00 89.56 81 ILE A O 1
ATOM 639 N N . ALA A 1 82 ? -8.840 0.987 1.775 1.00 89.94 82 ALA A N 1
ATOM 640 C CA . ALA A 1 82 ? -9.034 -0.323 1.161 1.00 89.94 82 ALA A CA 1
ATOM 641 C C . ALA A 1 82 ? -8.899 -0.255 -0.369 1.00 89.94 82 ALA A C 1
ATOM 643 O O . ALA A 1 82 ? -8.163 -1.040 -0.965 1.00 89.94 82 ALA A O 1
ATOM 644 N N . HIS A 1 83 ? -9.522 0.742 -1.007 1.00 92.31 83 HIS A N 1
ATOM 645 C CA . HIS A 1 83 ? -9.440 0.943 -2.453 1.00 92.31 83 HIS A CA 1
ATOM 646 C C . HIS A 1 83 ? -7.997 1.144 -2.942 1.00 92.31 83 HIS A C 1
ATOM 648 O O . HIS A 1 83 ? -7.548 0.439 -3.848 1.00 92.31 83 HIS A O 1
ATOM 654 N N . TYR A 1 84 ? -7.239 2.071 -2.348 1.00 92.25 84 TYR A N 1
ATOM 655 C CA . TYR A 1 84 ? -5.862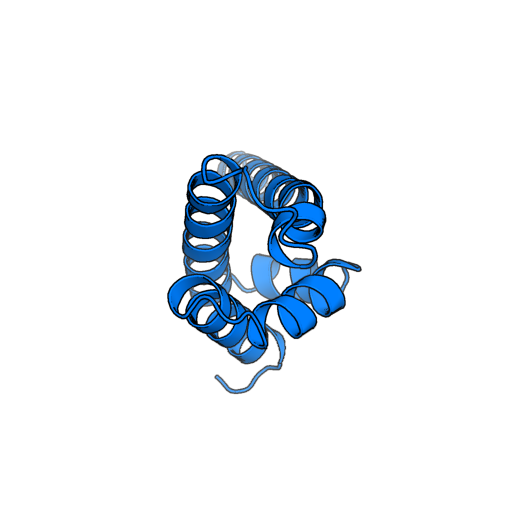 2.322 -2.782 1.00 92.25 84 TYR A CA 1
ATOM 656 C C . TYR A 1 84 ? -4.937 1.135 -2.506 1.00 92.25 84 TYR A C 1
ATOM 658 O O . TYR A 1 84 ? -4.092 0.815 -3.346 1.00 92.25 84 TYR A O 1
ATOM 666 N N . ALA A 1 85 ? -5.113 0.455 -1.371 1.00 91.88 85 ALA A N 1
ATOM 667 C CA . ALA A 1 85 ? -4.366 -0.755 -1.051 1.00 91.88 85 ALA A CA 1
ATOM 668 C C . ALA A 1 85 ? -4.638 -1.877 -2.069 1.00 91.88 85 ALA A C 1
ATOM 670 O O . ALA A 1 85 ? -3.689 -2.494 -2.556 1.00 91.88 85 ALA A O 1
ATOM 671 N N . SER A 1 86 ? -5.900 -2.071 -2.466 1.00 93.00 86 SER A N 1
ATOM 672 C CA . SER A 1 86 ? -6.299 -3.008 -3.523 1.00 93.00 86 SER A CA 1
ATOM 673 C C . SER A 1 86 ? -5.594 -2.716 -4.848 1.00 93.00 86 SER A C 1
ATOM 675 O O . SER A 1 86 ? -4.993 -3.605 -5.453 1.00 93.00 86 SER A O 1
ATOM 677 N N . VAL A 1 87 ? -5.580 -1.445 -5.271 1.00 92.75 87 VAL A N 1
ATOM 678 C CA . VAL A 1 87 ? -4.904 -1.016 -6.506 1.00 92.75 87 VAL A CA 1
ATOM 679 C C . VAL A 1 87 ? -3.408 -1.329 -6.456 1.00 92.75 87 VAL A C 1
ATOM 681 O O . VAL A 1 87 ? -2.855 -1.842 -7.429 1.00 92.75 87 VAL A O 1
ATOM 684 N N . ILE A 1 88 ? -2.740 -1.050 -5.332 1.00 92.12 88 ILE A N 1
ATOM 685 C CA . ILE A 1 88 ? -1.315 -1.3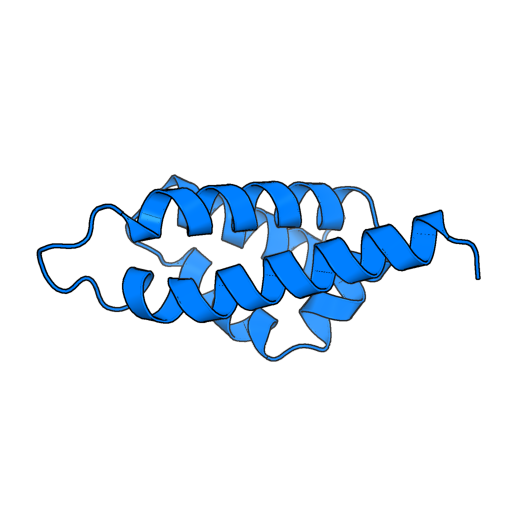66 -5.163 1.00 92.12 88 ILE A CA 1
ATOM 686 C C . ILE A 1 88 ? -1.100 -2.882 -5.230 1.00 92.12 88 ILE A C 1
ATOM 688 O O . ILE A 1 88 ? -0.242 -3.332 -5.989 1.00 92.12 88 ILE A O 1
ATOM 692 N N . ALA A 1 89 ? -1.889 -3.668 -4.492 1.00 90.50 89 ALA A N 1
ATOM 693 C CA . ALA A 1 89 ? -1.777 -5.124 -4.453 1.00 90.50 89 ALA A CA 1
ATOM 694 C C . ALA A 1 89 ? -1.973 -5.756 -5.840 1.00 90.50 89 ALA A C 1
ATOM 696 O O . ALA A 1 89 ? -1.145 -6.566 -6.257 1.00 90.50 89 ALA A O 1
ATOM 697 N N . ALA A 1 90 ? -2.988 -5.324 -6.595 1.00 90.38 90 ALA A N 1
ATOM 698 C CA . ALA A 1 90 ? -3.239 -5.791 -7.958 1.00 90.38 90 ALA A CA 1
ATOM 699 C C . ALA A 1 90 ? -2.054 -5.498 -8.893 1.00 90.38 90 ALA A C 1
ATOM 701 O O . ALA A 1 90 ? -1.606 -6.366 -9.644 1.00 90.38 90 ALA A O 1
ATOM 702 N N . LYS A 1 91 ? -1.482 -4.289 -8.805 1.00 89.00 91 LYS A N 1
ATOM 703 C CA . LYS A 1 91 ? -0.321 -3.914 -9.624 1.00 89.00 91 LYS A CA 1
ATOM 704 C C . LYS A 1 91 ? 0.950 -4.652 -9.218 1.00 89.00 91 LYS A C 1
ATOM 706 O O . LYS A 1 91 ? 1.771 -4.929 -10.081 1.00 89.00 91 LYS A O 1
ATOM 711 N N . VAL A 1 92 ? 1.132 -4.981 -7.943 1.00 86.94 92 VAL A N 1
ATOM 712 C CA . VAL A 1 92 ? 2.300 -5.737 -7.457 1.00 86.94 92 VAL A CA 1
ATOM 713 C C . VAL A 1 92 ? 2.180 -7.240 -7.755 1.00 86.94 92 VAL A C 1
ATOM 715 O O . VAL A 1 92 ? 3.191 -7.885 -8.045 1.00 86.94 92 VAL A O 1
ATOM 718 N N . GLY A 1 93 ? 0.960 -7.787 -7.705 1.00 77.38 93 GLY A N 1
ATOM 719 C CA . GLY A 1 93 ? 0.648 -9.200 -7.946 1.00 77.38 93 GLY A CA 1
ATOM 720 C C . GLY A 1 93 ? 0.873 -9.660 -9.387 1.00 77.38 93 GLY A C 1
ATOM 721 O O . GLY A 1 93 ? 1.235 -10.814 -9.591 1.00 77.38 93 GLY A O 1
ATOM 722 N N . GLY A 1 94 ? 0.781 -8.749 -10.361 1.00 63.88 94 GLY A N 1
ATOM 723 C CA . GLY A 1 94 ? 1.130 -9.019 -11.760 1.00 63.88 94 GLY A CA 1
ATOM 724 C C . GLY A 1 94 ? -0.048 -9.247 -12.709 1.00 63.88 94 GLY A C 1
ATOM 725 O O . GLY A 1 94 ? 0.176 -9.771 -13.790 1.00 63.88 94 GLY A O 1
ATOM 726 N N . ASP A 1 95 ? -1.267 -8.831 -12.358 1.00 46.84 95 ASP A N 1
ATOM 727 C CA . ASP A 1 95 ? -2.449 -8.979 -13.230 1.00 46.84 95 ASP A CA 1
ATOM 728 C C . ASP A 1 95 ? -2.684 -7.758 -14.152 1.00 46.84 95 ASP A C 1
ATOM 730 O O . ASP A 1 95 ? -3.788 -7.231 -14.291 1.00 46.84 95 ASP A O 1
ATOM 734 N N . SER A 1 96 ? -1.622 -7.201 -14.746 1.00 43.12 96 SER A N 1
ATOM 735 C CA . SER A 1 96 ? -1.721 -6.175 -15.807 1.00 43.12 96 SER A CA 1
ATOM 736 C C . SER A 1 96 ? -0.475 -6.131 -16.678 1.00 43.12 96 SER A C 1
ATOM 738 O O . SER A 1 96 ? 0.615 -5.905 -16.101 1.00 43.12 96 SER A O 1
#

Radius of gyration: 13.13 Å; chains: 1; bounding box: 35×22×35 Å